Protein AF-A0A4Q3CVX7-F1 (afdb_monomer)

Mean predicted aligned error: 5.55 Å

Foldseek 3Di:
DDADEAEDAEDQDQDPVRDGDDDPVNVVVVVVCVVRPHYYDHDYPDDPVPDDDDDDDDDDDPRD

Secondary structure (DSSP, 8-state):
----EEEES------TTS-PPP-HHHHHHHHHHHHH--EEEE--S---TTSPP-SPP----TT-

pLDDT: mean 84.42, std 10.73, range [53.84, 94.31]

Radius of gyration: 12.85 Å; Cα contacts (8 Å, |Δi|>4): 63; chains: 1; bounding box: 33×25×34 Å

Sequence (64 aa):
MGRLIVVSNRVPLPDKNGAAPAGGLAVALQSALKERGGVWLGWSGKSTGEEEPGPLQSHKVGNI

Structure (mmCIF, N/CA/C/O backbone):
data_AF-A0A4Q3CVX7-F1
#
_entry.id   AF-A0A4Q3CVX7-F1
#
loop_
_atom_site.group_PDB
_atom_site.id
_atom_site.type_symbol
_atom_site.label_atom_id
_atom_site.label_alt_id
_atom_site.label_comp_id
_atom_site.label_asym_id
_atom_site.label_entity_id
_atom_site.label_seq_id
_atom_site.pdbx_PDB_ins_code
_atom_site.Cartn_x
_atom_site.Cartn_y
_atom_site.Cartn_z
_atom_site.occupancy
_atom_site.B_iso_or_equiv
_atom_site.auth_seq_id
_atom_site.auth_comp_id
_atom_site.auth_asym_id
_atom_site.auth_atom_id
_atom_site.pdbx_PDB_model_num
ATOM 1 N N . MET A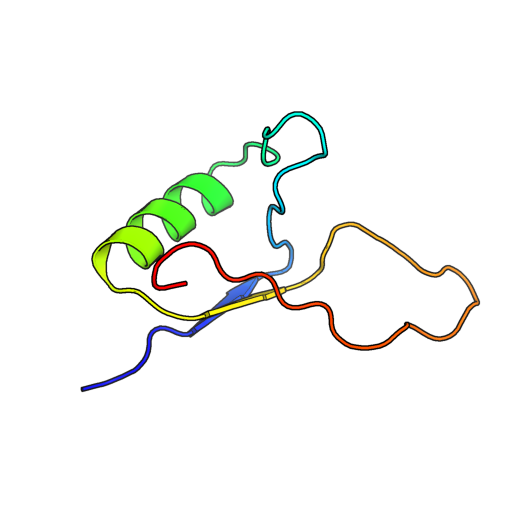 1 1 ? -19.082 -10.176 8.530 1.00 61.97 1 MET A N 1
ATOM 2 C CA . MET A 1 1 ? -17.782 -9.478 8.661 1.00 61.97 1 MET A CA 1
ATOM 3 C C . MET A 1 1 ? -17.099 -9.481 7.305 1.00 61.97 1 MET A C 1
ATOM 5 O O . MET A 1 1 ? -16.998 -10.548 6.716 1.00 61.97 1 MET A O 1
ATOM 9 N N . GLY A 1 2 ? -16.708 -8.315 6.788 1.00 85.06 2 GLY A N 1
ATOM 10 C CA . GLY A 1 2 ? -16.047 -8.183 5.484 1.00 85.06 2 GLY A CA 1
ATOM 11 C C . GLY A 1 2 ? -14.583 -7.773 5.638 1.00 85.06 2 GLY A C 1
ATOM 12 O O . GLY A 1 2 ? -14.242 -7.072 6.587 1.00 85.06 2 GLY A O 1
ATOM 13 N N . ARG A 1 3 ? -13.722 -8.209 4.712 1.00 90.06 3 ARG A N 1
ATOM 14 C CA . ARG A 1 3 ? -12.314 -7.792 4.647 1.00 90.06 3 ARG A CA 1
ATOM 15 C C . ARG A 1 3 ? -12.203 -6.492 3.851 1.00 90.06 3 ARG A C 1
ATOM 17 O O . ARG A 1 3 ? -12.704 -6.430 2.731 1.00 90.06 3 ARG A O 1
ATOM 24 N N . LEU A 1 4 ? -11.530 -5.483 4.403 1.00 92.75 4 LEU A N 1
ATOM 25 C CA . LEU A 1 4 ? -11.188 -4.267 3.665 1.00 92.75 4 LEU A CA 1
ATOM 26 C C . LEU A 1 4 ? -10.080 -4.588 2.653 1.00 92.75 4 LEU A C 1
ATOM 28 O O . LEU A 1 4 ? -9.003 -5.048 3.033 1.00 92.75 4 LEU A O 1
ATOM 32 N N . ILE A 1 5 ? -10.358 -4.367 1.368 1.00 94.06 5 ILE A N 1
ATOM 33 C CA . ILE A 1 5 ? -9.386 -4.511 0.281 1.00 94.06 5 ILE A CA 1
ATOM 34 C C . ILE A 1 5 ? -9.303 -3.172 -0.438 1.00 94.06 5 ILE A C 1
ATOM 36 O O . ILE A 1 5 ? -10.291 -2.695 -0.992 1.00 94.06 5 ILE A O 1
ATOM 40 N N . VAL A 1 6 ? -8.123 -2.567 -0.411 1.00 93.06 6 VAL A N 1
ATOM 41 C CA . VAL A 1 6 ? -7.831 -1.302 -1.079 1.00 93.06 6 VAL A CA 1
ATOM 42 C C . VAL A 1 6 ? -7.046 -1.603 -2.348 1.00 93.06 6 VAL A C 1
ATOM 44 O O . VAL A 1 6 ? -6.030 -2.292 -2.289 1.00 93.06 6 VAL A O 1
ATOM 47 N N . VAL A 1 7 ? -7.499 -1.082 -3.487 1.00 94.31 7 VAL A N 1
ATOM 48 C CA . VAL A 1 7 ? -6.791 -1.179 -4.770 1.00 94.31 7 VAL A CA 1
ATOM 49 C C . VAL A 1 7 ? -6.495 0.232 -5.258 1.00 94.31 7 VAL A C 1
ATOM 51 O O . VAL A 1 7 ? -7.413 1.031 -5.434 1.00 94.31 7 VAL A O 1
ATOM 54 N N . SER A 1 8 ? -5.220 0.563 -5.450 1.00 91.50 8 SER A N 1
ATOM 55 C CA . SER A 1 8 ? -4.796 1.888 -5.912 1.00 91.50 8 SER A CA 1
ATOM 56 C C . SER A 1 8 ? -3.674 1.794 -6.941 1.00 91.50 8 SER A C 1
ATOM 58 O O . SER A 1 8 ? -2.982 0.787 -7.067 1.00 91.50 8 SER A O 1
ATOM 60 N N . ASN A 1 9 ? -3.435 2.894 -7.654 1.00 91.00 9 ASN A N 1
ATOM 61 C CA . ASN A 1 9 ? -2.323 2.975 -8.597 1.00 91.00 9 ASN A CA 1
ATOM 62 C C . ASN A 1 9 ? -0.937 2.954 -7.919 1.00 91.00 9 ASN A C 1
ATOM 64 O O . ASN A 1 9 ? 0.061 2.770 -8.597 1.00 91.00 9 ASN A O 1
ATOM 68 N N . ARG A 1 10 ? -0.828 3.183 -6.604 1.00 86.38 10 ARG A N 1
ATOM 69 C CA . ARG A 1 10 ? 0.455 3.194 -5.878 1.00 86.38 10 ARG A CA 1
ATOM 70 C C . ARG A 1 10 ? 0.298 2.616 -4.480 1.00 86.38 10 ARG A C 1
ATOM 72 O O . ARG A 1 10 ? -0.588 3.058 -3.746 1.00 86.38 10 ARG A O 1
ATOM 79 N N . VAL A 1 11 ? 1.208 1.718 -4.104 1.00 87.69 11 VAL A N 1
ATOM 80 C CA . VAL A 1 11 ? 1.393 1.275 -2.715 1.00 87.69 11 VAL A CA 1
ATOM 81 C C . VAL A 1 11 ? 2.699 1.874 -2.192 1.00 87.69 11 VAL A C 1
ATOM 83 O O . VAL A 1 11 ? 3.761 1.572 -2.742 1.00 87.69 11 VAL A O 1
ATOM 86 N N . PRO A 1 12 ? 2.653 2.743 -1.168 1.00 78.31 12 PRO A N 1
ATOM 87 C CA . PRO A 1 12 ? 3.842 3.362 -0.602 1.00 78.31 12 PRO A CA 1
ATOM 88 C C . PRO A 1 12 ? 4.567 2.327 0.264 1.00 78.31 12 PRO A C 1
ATOM 90 O O . PRO A 1 12 ? 4.254 2.132 1.437 1.00 78.31 12 PRO A O 1
ATOM 93 N N . LEU A 1 13 ? 5.518 1.618 -0.334 1.00 73.81 13 LEU A N 1
ATOM 94 C CA . LEU A 1 13 ? 6.396 0.728 0.415 1.00 73.81 13 LEU A CA 1
ATOM 95 C C . LEU A 1 13 ? 7.441 1.577 1.159 1.00 73.81 13 LEU A C 1
ATOM 97 O O . LEU A 1 13 ? 7.961 2.525 0.563 1.00 73.81 13 LEU A O 1
ATOM 101 N N . PRO A 1 14 ? 7.747 1.276 2.434 1.00 66.81 14 PRO A N 1
ATOM 102 C CA . PRO A 1 14 ? 8.842 1.939 3.129 1.00 66.81 14 PRO A CA 1
ATOM 103 C C . PRO A 1 14 ? 10.147 1.695 2.365 1.00 66.81 14 PRO A C 1
ATOM 105 O O . PRO A 1 14 ? 10.446 0.565 1.967 1.00 66.81 14 PRO A O 1
ATOM 108 N N . ASP A 1 15 ? 10.902 2.764 2.119 1.00 64.81 15 ASP A N 1
ATOM 109 C CA . ASP A 1 15 ? 12.235 2.658 1.539 1.00 64.81 15 ASP A CA 1
ATOM 110 C C . ASP A 1 15 ? 13.232 2.038 2.542 1.00 64.81 15 ASP A C 1
ATOM 112 O O . ASP A 1 15 ? 12.901 1.727 3.689 1.00 64.81 15 ASP A O 1
ATOM 116 N N . LYS A 1 16 ? 14.486 1.843 2.116 1.00 53.84 16 LYS A N 1
ATOM 117 C CA . LYS A 1 16 ? 15.550 1.292 2.978 1.00 53.84 16 LYS A CA 1
ATOM 118 C C . LYS A 1 16 ? 15.845 2.156 4.217 1.00 53.84 16 LYS A C 1
ATOM 120 O O . LYS A 1 16 ? 16.465 1.657 5.149 1.00 53.84 16 LYS A O 1
ATOM 125 N N . ASN A 1 17 ? 15.388 3.408 4.232 1.00 59.53 17 ASN A N 1
ATOM 126 C CA . ASN A 1 17 ? 15.525 4.351 5.338 1.00 59.53 17 ASN A CA 1
ATOM 127 C C . ASN A 1 17 ? 14.243 4.433 6.191 1.00 59.53 17 ASN A C 1
ATOM 129 O O . ASN A 1 17 ? 14.153 5.264 7.092 1.00 59.53 17 ASN A O 1
ATOM 133 N N . GLY A 1 18 ? 13.251 3.573 5.926 1.00 58.31 18 GLY A N 1
ATOM 134 C CA . GLY A 1 18 ? 11.984 3.512 6.651 1.00 58.31 18 GLY A CA 1
ATOM 135 C C . GLY A 1 18 ? 10.969 4.589 6.256 1.00 58.31 18 GLY A C 1
ATOM 136 O O . GLY A 1 18 ? 9.889 4.638 6.845 1.00 58.31 18 GLY A O 1
ATOM 137 N N . ALA A 1 19 ? 11.268 5.431 5.264 1.00 57.12 19 ALA A N 1
ATOM 138 C CA . ALA A 1 19 ? 10.369 6.476 4.800 1.00 57.12 19 ALA A CA 1
ATOM 139 C C . ALA A 1 19 ? 9.495 5.946 3.655 1.00 57.12 19 ALA A C 1
ATOM 141 O O . ALA A 1 19 ? 9.969 5.598 2.574 1.00 57.12 19 ALA A O 1
ATOM 142 N N . ALA A 1 20 ? 8.187 5.870 3.889 1.00 63.09 20 ALA A N 1
ATOM 143 C CA . ALA A 1 20 ? 7.222 5.636 2.822 1.00 63.09 20 ALA A CA 1
ATOM 144 C C . ALA A 1 20 ? 6.968 6.968 2.081 1.00 63.09 20 ALA A C 1
ATOM 146 O O . ALA A 1 20 ? 6.806 7.993 2.750 1.00 63.09 20 ALA A O 1
ATOM 147 N N . PRO A 1 21 ? 6.907 6.994 0.735 1.00 63.91 21 PRO A N 1
ATOM 148 C CA . PRO A 1 21 ? 6.630 8.219 -0.013 1.00 63.91 21 PRO A CA 1
ATOM 149 C C . PRO A 1 21 ? 5.335 8.886 0.471 1.00 63.91 21 PRO A C 1
ATOM 151 O O . PRO A 1 21 ? 4.264 8.275 0.449 1.00 63.91 21 PRO A O 1
ATOM 154 N N . ALA A 1 22 ? 5.433 10.136 0.925 1.00 64.44 22 ALA A N 1
ATOM 155 C CA . ALA A 1 22 ? 4.298 10.871 1.468 1.00 64.44 22 ALA A CA 1
ATOM 156 C C . ALA A 1 22 ? 3.385 11.395 0.345 1.00 64.44 22 ALA A C 1
ATOM 158 O O . ALA A 1 22 ? 3.832 12.059 -0.587 1.00 64.44 22 ALA A O 1
ATOM 159 N N . GLY A 1 23 ? 2.084 11.121 0.459 1.00 78.12 23 GLY A N 1
ATOM 160 C CA . GLY A 1 23 ? 1.032 11.661 -0.404 1.00 78.12 23 GLY A CA 1
ATOM 161 C C . GLY A 1 23 ?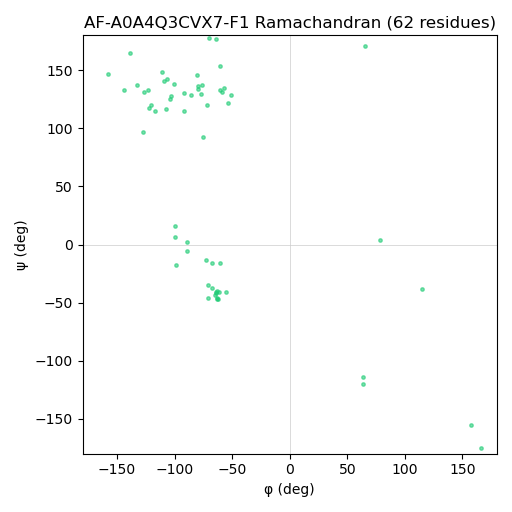 -0.319 11.598 0.308 1.00 78.12 23 GLY A C 1
ATOM 162 O O . GLY A 1 23 ? -0.555 10.678 1.090 1.00 78.12 23 GLY A O 1
ATOM 163 N N . GLY A 1 24 ? -1.213 12.560 0.059 1.00 84.31 24 GLY A N 1
ATOM 164 C CA . GLY A 1 24 ? -2.468 12.692 0.821 1.00 84.31 24 GLY A CA 1
ATOM 165 C C . GLY A 1 24 ? -3.335 11.426 0.816 1.00 84.31 24 GLY A C 1
ATOM 166 O O . GLY A 1 24 ? -3.827 11.003 1.860 1.00 84.31 24 GLY A O 1
ATOM 167 N N . LEU A 1 25 ? -3.436 10.756 -0.339 1.00 85.19 25 LEU A N 1
ATOM 168 C CA . LEU A 1 25 ? -4.145 9.479 -0.465 1.00 85.19 25 LEU A CA 1
ATOM 169 C C . LEU A 1 25 ? -3.488 8.369 0.367 1.00 85.19 25 LEU A C 1
ATOM 171 O O . LEU A 1 25 ? -4.177 7.589 1.018 1.00 85.19 25 LEU A O 1
ATOM 175 N N . ALA A 1 26 ? -2.156 8.306 0.356 1.00 85.38 26 ALA A N 1
ATOM 176 C CA . ALA A 1 26 ? -1.419 7.272 1.061 1.00 85.38 26 ALA A CA 1
ATOM 177 C C . ALA A 1 26 ? -1.600 7.368 2.579 1.00 85.38 26 ALA A C 1
ATOM 179 O O . ALA A 1 26 ? -1.856 6.362 3.239 1.00 85.38 26 ALA A O 1
ATOM 180 N N . VAL A 1 27 ? -1.529 8.589 3.110 1.00 85.81 27 VAL A N 1
ATOM 181 C CA . VAL A 1 27 ? -1.742 8.873 4.533 1.00 85.81 27 VAL A CA 1
ATOM 182 C C . VAL A 1 27 ? -3.172 8.519 4.951 1.00 85.81 27 VAL A C 1
ATOM 184 O O . VAL A 1 27 ? -3.366 7.844 5.961 1.00 85.81 27 VAL A O 1
ATOM 187 N N . ALA A 1 28 ? -4.173 8.912 4.157 1.00 87.19 28 ALA A N 1
ATOM 188 C CA . ALA A 1 28 ? -5.575 8.628 4.460 1.00 87.19 28 ALA A CA 1
ATOM 189 C C . ALA A 1 28 ? -5.878 7.118 4.482 1.00 87.19 28 ALA A C 1
ATOM 191 O O . ALA A 1 28 ? -6.486 6.616 5.430 1.00 87.19 28 ALA A O 1
ATOM 192 N N . LEU A 1 29 ? -5.413 6.379 3.467 1.00 89.00 29 LEU A N 1
ATOM 193 C CA . LEU A 1 29 ? -5.619 4.931 3.373 1.00 89.00 29 LEU A CA 1
ATOM 194 C C . LEU A 1 29 ? -4.867 4.168 4.467 1.00 89.00 29 LEU A C 1
ATOM 196 O O . LEU A 1 29 ? -5.406 3.208 5.015 1.00 89.00 29 LEU A O 1
ATOM 200 N N . GLN A 1 30 ? -3.660 4.609 4.831 1.00 86.56 30 GLN A N 1
ATOM 201 C CA . GLN A 1 30 ? -2.901 3.995 5.917 1.00 86.56 30 GLN A CA 1
ATOM 202 C C . GLN A 1 30 ? -3.642 4.103 7.256 1.00 86.56 30 GLN A C 1
ATOM 204 O O . GLN A 1 30 ? -3.672 3.128 8.004 1.00 86.56 30 GLN A O 1
ATOM 209 N N . SER A 1 31 ? -4.266 5.246 7.554 1.00 87.25 31 SER A N 1
ATOM 210 C CA . SER A 1 31 ? -5.076 5.414 8.767 1.00 87.25 31 SER A CA 1
ATOM 211 C C . SER A 1 31 ? -6.276 4.462 8.793 1.00 87.25 31 SER A C 1
ATOM 213 O O . SER A 1 31 ? -6.472 3.758 9.782 1.00 87.25 31 SER A O 1
ATOM 215 N N . ALA A 1 32 ? -7.022 4.358 7.687 1.00 89.69 32 ALA A N 1
ATOM 216 C CA . ALA A 1 32 ? -8.173 3.456 7.589 1.00 89.69 32 ALA A CA 1
ATOM 217 C C . ALA A 1 32 ? -7.783 1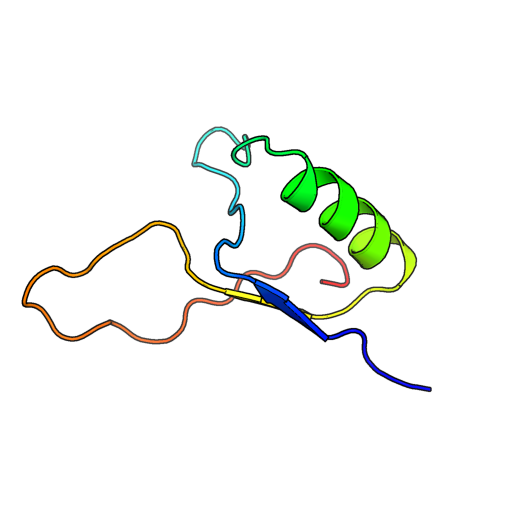.969 7.711 1.00 89.69 32 ALA A C 1
ATOM 219 O O . ALA A 1 32 ? -8.466 1.189 8.377 1.00 89.69 32 ALA A O 1
ATOM 220 N N . LEU A 1 33 ? -6.667 1.575 7.088 1.00 90.44 33 LEU A N 1
ATOM 221 C CA . LEU A 1 33 ? -6.148 0.209 7.153 1.00 90.44 33 LEU A CA 1
ATOM 222 C C . LEU A 1 33 ? -5.580 -0.132 8.536 1.00 90.44 33 LEU A C 1
ATOM 224 O O . LEU A 1 33 ? -5.752 -1.260 8.983 1.00 90.44 33 LEU A O 1
ATOM 228 N N . LYS A 1 34 ? -4.956 0.819 9.244 1.00 87.25 34 LYS A N 1
ATOM 229 C CA . LYS A 1 34 ? -4.495 0.606 10.628 1.00 87.25 34 LYS A CA 1
ATOM 230 C C . LYS A 1 34 ? -5.659 0.328 11.580 1.00 87.25 34 LYS A C 1
ATOM 232 O O . LYS A 1 34 ? -5.536 -0.533 12.444 1.00 87.25 34 LYS A O 1
ATOM 237 N N . GLU A 1 35 ? -6.780 1.027 11.409 1.00 89.44 35 GLU A N 1
ATOM 238 C CA . GLU A 1 35 ? -7.971 0.857 12.250 1.00 89.44 35 GLU A CA 1
ATOM 239 C C . GLU A 1 35 ? -8.683 -0.480 11.995 1.00 89.44 35 GLU A C 1
ATOM 241 O O . GLU A 1 35 ? -9.047 -1.183 12.935 1.00 89.44 35 GLU A O 1
ATOM 246 N N . ARG A 1 36 ? -8.880 -0.852 10.723 1.00 90.69 36 ARG A N 1
ATOM 247 C CA . ARG A 1 36 ? -9.709 -2.015 10.351 1.00 90.69 36 ARG A CA 1
ATOM 248 C C . ARG A 1 36 ? -8.923 -3.291 10.042 1.00 90.69 36 ARG A C 1
ATOM 250 O O . ARG A 1 36 ? -9.515 -4.369 10.025 1.00 90.69 36 ARG A O 1
ATOM 257 N N . GLY A 1 37 ? -7.622 -3.184 9.781 1.00 90.50 37 GLY A N 1
ATOM 258 C CA . GLY A 1 37 ? -6.851 -4.218 9.088 1.00 90.50 37 GLY A CA 1
ATOM 259 C C . GLY A 1 37 ? -7.311 -4.390 7.638 1.00 90.50 37 GLY A C 1
ATOM 260 O O . GLY A 1 37 ? -8.327 -3.829 7.215 1.00 90.50 37 GLY A O 1
ATOM 261 N N . GLY A 1 38 ? -6.581 -5.168 6.843 1.00 93.75 38 GLY A N 1
ATOM 262 C CA . GLY A 1 38 ? -6.994 -5.411 5.463 1.00 93.75 38 GLY A CA 1
ATOM 263 C C . GLY A 1 38 ? -5.867 -5.823 4.540 1.00 93.75 38 GLY A C 1
ATOM 264 O O . GLY A 1 38 ? -4.877 -6.388 4.974 1.00 93.75 38 GLY A O 1
ATOM 265 N N . VAL A 1 39 ? -6.058 -5.565 3.249 1.00 93.56 39 VAL A N 1
ATOM 266 C CA . VAL A 1 39 ? -5.037 -5.758 2.214 1.00 93.56 39 VAL A CA 1
ATOM 267 C C . VAL A 1 39 ? -4.999 -4.510 1.347 1.00 93.56 39 VAL A C 1
ATOM 269 O O . VAL A 1 39 ? -6.049 -3.996 0.957 1.00 93.56 39 VAL A O 1
ATOM 272 N N . TRP A 1 40 ? -3.797 -4.053 1.006 1.00 92.94 40 TRP A N 1
ATOM 273 C CA . TRP A 1 40 ? -3.597 -2.972 0.048 1.00 92.94 40 TRP A CA 1
ATOM 274 C C . TRP A 1 40 ? -2.817 -3.470 -1.168 1.00 92.94 40 TRP A C 1
ATOM 276 O O . TRP A 1 40 ? -1.655 -3.853 -1.070 1.00 92.94 40 TRP A O 1
ATOM 286 N N . LEU A 1 41 ? -3.480 -3.462 -2.321 1.00 93.62 41 LEU A N 1
ATOM 287 C CA . LEU A 1 41 ? -2.942 -3.858 -3.615 1.00 93.62 41 LEU A CA 1
ATOM 288 C C . LEU A 1 41 ? -2.700 -2.631 -4.495 1.00 93.62 41 LEU A C 1
ATOM 290 O O . LEU A 1 41 ? -3.496 -1.691 -4.522 1.00 93.62 41 LEU A O 1
ATOM 294 N N . GLY A 1 42 ? -1.620 -2.667 -5.265 1.00 92.19 42 GLY A N 1
ATOM 295 C CA . GLY A 1 42 ? -1.315 -1.628 -6.237 1.00 92.19 42 GLY A CA 1
ATOM 296 C C . GLY A 1 42 ? 0.112 -1.716 -6.749 1.00 92.19 42 GLY A C 1
ATOM 297 O O . GLY A 1 42 ? 0.856 -2.643 -6.426 1.00 92.19 42 GLY A O 1
ATOM 298 N N . TRP A 1 43 ? 0.500 -0.741 -7.565 1.00 90.62 43 TRP A N 1
ATOM 299 C CA . TRP A 1 43 ? 1.812 -0.742 -8.201 1.00 90.62 43 TRP A CA 1
ATOM 300 C C . TRP A 1 43 ? 2.913 -0.255 -7.247 1.00 90.62 43 TRP A C 1
ATOM 302 O O . TRP A 1 43 ? 2.785 0.768 -6.569 1.00 90.62 43 TRP A O 1
ATOM 312 N N . SER A 1 44 ? 4.021 -0.996 -7.223 1.00 85.56 44 SER A N 1
ATOM 313 C CA . SER A 1 44 ? 5.122 -0.854 -6.263 1.00 85.56 44 SER A CA 1
ATOM 314 C C . SER A 1 44 ? 6.007 0.379 -6.446 1.00 85.56 44 SER A C 1
ATOM 316 O O . SER A 1 44 ? 6.832 0.651 -5.580 1.00 85.56 44 SER A O 1
ATOM 318 N N . GLY A 1 45 ? 5.926 1.086 -7.577 1.00 86.56 45 GLY A N 1
ATOM 319 C CA . GLY A 1 45 ? 6.975 2.056 -7.929 1.00 86.56 45 GLY A CA 1
ATOM 320 C C . GLY A 1 45 ? 7.751 1.675 -9.176 1.00 86.56 45 GLY A C 1
ATOM 321 O O . GLY A 1 45 ? 8.118 2.539 -9.965 1.00 86.56 45 GLY A O 1
ATOM 322 N N . LYS A 1 46 ? 8.007 0.374 -9.317 1.00 86.44 46 LYS A N 1
ATOM 323 C CA . LYS A 1 46 ? 9.092 -0.169 -10.135 1.00 86.44 46 LYS A CA 1
ATOM 324 C C . LYS A 1 46 ? 8.574 -0.655 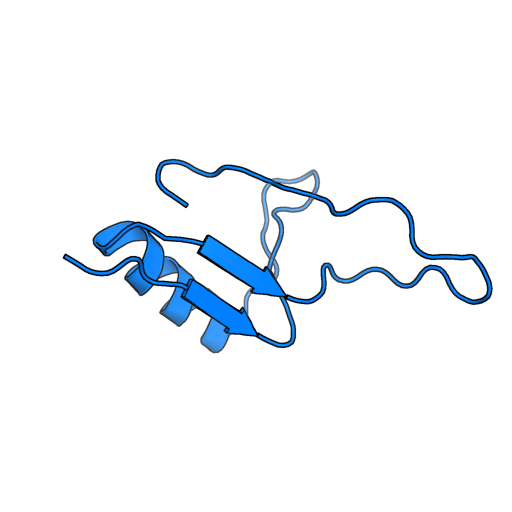-11.486 1.00 86.44 46 LYS A C 1
ATOM 326 O O . LYS A 1 46 ? 7.516 -1.276 -11.540 1.00 86.44 46 LYS A O 1
ATOM 331 N N . SER A 1 47 ? 9.319 -0.372 -12.550 1.00 89.44 47 SER A N 1
ATOM 332 C CA . SER A 1 47 ? 9.088 -0.911 -13.894 1.00 89.44 47 SER A CA 1
ATOM 333 C C . SER A 1 47 ? 10.195 -1.907 -14.225 1.00 89.44 47 SER A C 1
ATOM 335 O O . SER A 1 47 ? 11.346 -1.657 -13.868 1.00 89.44 47 SER A O 1
ATOM 337 N N . THR A 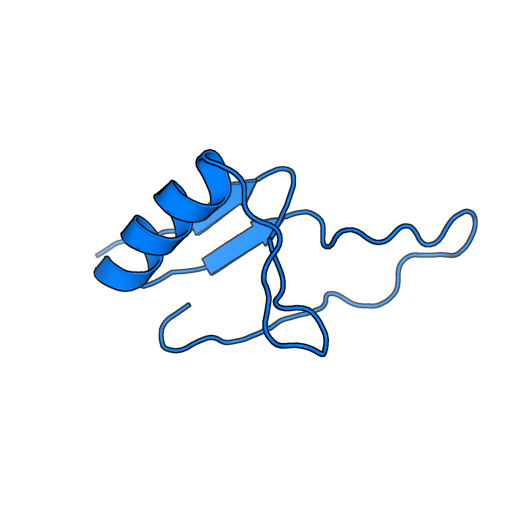1 48 ? 9.849 -3.008 -14.889 1.00 91.69 48 THR A N 1
ATOM 338 C CA . THR A 1 48 ? 10.808 -3.978 -15.444 1.00 91.69 48 THR A CA 1
ATOM 339 C C . THR A 1 48 ? 11.236 -3.626 -16.872 1.00 91.69 48 THR A C 1
ATOM 341 O O . THR A 1 48 ? 12.037 -4.334 -17.468 1.00 91.69 48 THR A O 1
ATOM 344 N N . GLY A 1 49 ? 10.761 -2.502 -17.426 1.00 91.81 49 GLY A N 1
ATOM 345 C CA . GLY A 1 49 ? 11.093 -2.102 -18.793 1.00 91.81 49 GLY A CA 1
ATOM 346 C C . GLY A 1 49 ? 10.552 -3.113 -19.803 1.00 91.81 49 GLY A C 1
ATOM 347 O O . GLY A 1 49 ? 9.343 -3.319 -19.860 1.00 91.81 49 GLY A O 1
ATOM 348 N N . GLU A 1 50 ? 11.448 -3.717 -20.582 1.00 93.31 50 GLU A N 1
ATOM 349 C CA . GLU A 1 50 ? 11.126 -4.770 -21.559 1.00 93.31 50 GLU A CA 1
ATOM 350 C C . GLU A 1 50 ? 11.185 -6.186 -20.959 1.00 93.31 50 GLU A C 1
ATOM 352 O O . GLU A 1 50 ? 10.836 -7.154 -21.630 1.00 93.31 50 GLU A O 1
ATOM 357 N N . GLU A 1 51 ? 11.616 -6.330 -19.703 1.00 93.75 51 GLU A N 1
ATOM 358 C CA . GLU A 1 51 ? 11.668 -7.625 -19.027 1.00 93.75 51 GLU A CA 1
ATOM 359 C C . GLU A 1 51 ? 10.290 -8.026 -18.483 1.00 93.75 51 GLU A C 1
ATOM 361 O O . GLU A 1 51 ? 9.513 -7.191 -17.999 1.00 93.75 51 GLU A O 1
ATOM 366 N N . GLU A 1 52 ? 10.015 -9.331 -18.496 1.00 91.75 52 GLU A N 1
ATOM 367 C CA . GLU A 1 52 ? 8.826 -9.901 -17.864 1.00 91.75 52 GLU A CA 1
ATOM 368 C C . GLU A 1 52 ? 8.785 -9.544 -16.365 1.00 9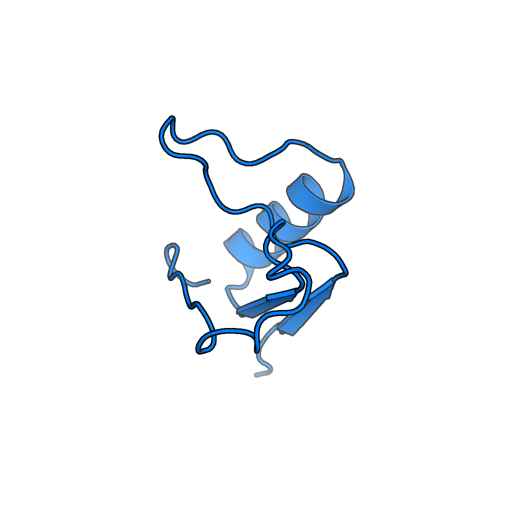1.75 52 GLU A C 1
ATOM 370 O O . GLU A 1 52 ? 9.799 -9.665 -15.663 1.00 91.75 52 GLU A O 1
ATOM 375 N N . PRO A 1 53 ? 7.628 -9.109 -15.833 1.00 89.44 53 PRO A N 1
ATOM 376 C CA . PRO A 1 53 ? 7.504 -8.806 -14.420 1.00 89.44 53 PRO A CA 1
ATOM 377 C C . PRO A 1 53 ? 7.782 -10.050 -13.571 1.00 89.44 53 PRO A C 1
ATOM 379 O O . PRO A 1 53 ? 7.240 -11.131 -13.798 1.00 89.44 53 PRO A O 1
ATOM 382 N N . GLY A 1 54 ? 8.616 -9.874 -12.545 1.00 88.31 54 GLY A N 1
ATOM 383 C CA . GLY A 1 54 ? 8.872 -10.910 -11.549 1.00 88.31 54 GLY A CA 1
ATOM 384 C C . GLY A 1 54 ? 7.622 -11.281 -10.732 1.00 88.31 54 GLY A C 1
ATOM 385 O O . GLY A 1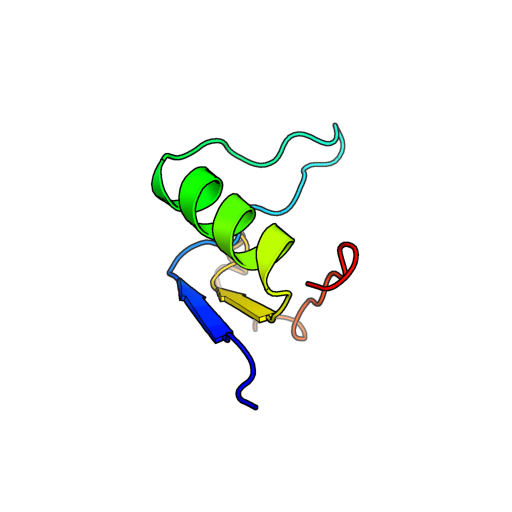 54 ? 6.560 -10.665 -10.866 1.00 88.31 54 GLY A O 1
ATOM 386 N N . PRO A 1 55 ? 7.733 -12.268 -9.828 1.00 91.88 55 PRO A N 1
ATOM 387 C CA . PRO A 1 55 ? 6.608 -12.708 -9.011 1.00 91.88 55 PRO A CA 1
ATOM 388 C C . PRO A 1 55 ? 6.056 -11.578 -8.128 1.00 91.88 55 PRO A C 1
ATOM 390 O O . PRO A 1 55 ? 6.781 -10.657 -7.727 1.00 91.88 55 PRO A O 1
ATOM 393 N N . LEU A 1 56 ? 4.768 -11.696 -7.781 1.00 89.62 56 LEU A N 1
ATOM 394 C CA . LEU A 1 56 ? 4.072 -10.778 -6.878 1.00 89.62 56 LEU A CA 1
ATOM 395 C C . LEU A 1 56 ? 4.869 -10.583 -5.582 1.00 89.62 56 LEU A C 1
ATOM 397 O O . LEU A 1 56 ? 5.230 -11.543 -4.904 1.00 89.62 56 LEU A O 1
ATOM 401 N N . GLN A 1 57 ? 5.093 -9.323 -5.219 1.00 89.62 57 GLN A N 1
ATOM 402 C CA . GLN A 1 57 ? 5.736 -8.952 -3.962 1.00 89.62 57 GLN A CA 1
ATOM 403 C C . GLN A 1 57 ? 4.670 -8.724 -2.889 1.00 89.62 57 GLN A C 1
ATOM 405 O O . GLN A 1 57 ? 3.719 -7.973 -3.106 1.00 89.62 57 GLN A O 1
ATOM 410 N N . SER A 1 58 ? 4.845 -9.339 -1.721 1.00 90.81 58 SER A N 1
ATOM 411 C CA . SER A 1 58 ? 3.954 -9.175 -0.570 1.00 90.81 58 SER A CA 1
ATOM 412 C C . SER A 1 58 ? 4.728 -8.691 0.649 1.00 90.81 58 SER A C 1
ATOM 414 O O . SER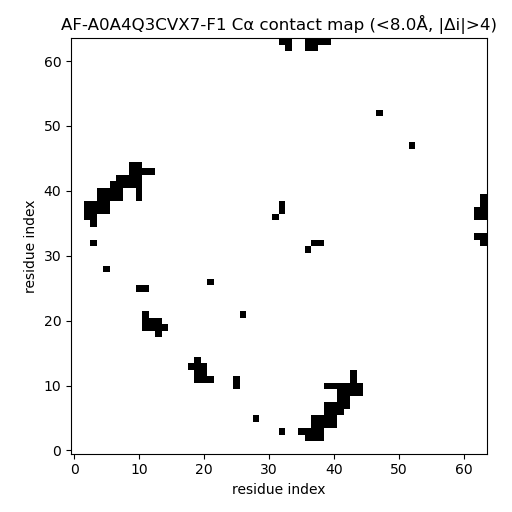 A 1 58 ? 5.756 -9.269 1.000 1.00 90.81 58 SER A O 1
ATOM 416 N N . HIS A 1 59 ? 4.197 -7.680 1.332 1.00 88.75 59 HIS A N 1
ATOM 417 C CA . HIS A 1 59 ? 4.746 -7.157 2.579 1.00 88.75 59 HIS A CA 1
ATOM 418 C C . HIS A 1 59 ? 3.645 -7.141 3.635 1.00 88.75 59 HIS A C 1
ATOM 420 O O . HIS A 1 59 ? 2.557 -6.646 3.359 1.00 88.75 59 HIS A O 1
ATOM 426 N N . LYS A 1 60 ? 3.933 -7.671 4.828 1.00 88.44 60 LYS A N 1
ATOM 427 C CA . LYS A 1 60 ? 3.003 -7.665 5.962 1.00 88.44 60 LYS A CA 1
ATOM 428 C C . LYS A 1 60 ? 3.429 -6.612 6.974 1.00 88.44 60 LYS A C 1
ATOM 430 O O . LYS A 1 60 ? 4.559 -6.652 7.461 1.00 88.44 60 LYS A O 1
ATOM 435 N N . VAL A 1 61 ? 2.521 -5.705 7.312 1.00 85.12 61 VAL A N 1
ATOM 436 C CA . VAL A 1 61 ? 2.744 -4.640 8.294 1.00 85.12 61 VAL A CA 1
ATOM 437 C C . VAL A 1 61 ? 1.619 -4.692 9.321 1.00 85.12 61 VAL A C 1
ATOM 439 O O . VAL A 1 61 ? 0.529 -4.166 9.115 1.00 85.12 61 VAL A O 1
ATOM 442 N N . GLY A 1 62 ? 1.883 -5.347 10.453 1.00 87.25 62 GLY A N 1
ATOM 443 C CA . GLY A 1 62 ? 0.872 -5.563 11.487 1.00 87.25 62 GLY A CA 1
ATOM 444 C C . GLY A 1 62 ? -0.282 -6.440 10.985 1.00 87.25 62 GLY A C 1
ATOM 445 O O . GLY A 1 62 ? -0.089 -7.628 10.712 1.00 87.25 62 GLY A O 1
ATOM 446 N N . ASN A 1 63 ? -1.478 -5.853 10.899 1.00 83.25 63 ASN A N 1
ATOM 447 C CA . ASN A 1 63 ? -2.726 -6.474 10.435 1.00 83.25 63 ASN A CA 1
ATOM 448 C C . ASN A 1 63 ? -3.086 -6.129 8.972 1.00 83.25 63 ASN A C 1
ATOM 450 O O . ASN A 1 63 ? -4.239 -6.324 8.571 1.00 83.25 63 ASN A O 1
ATOM 454 N N . ILE A 1 64 ? -2.118 -5.610 8.20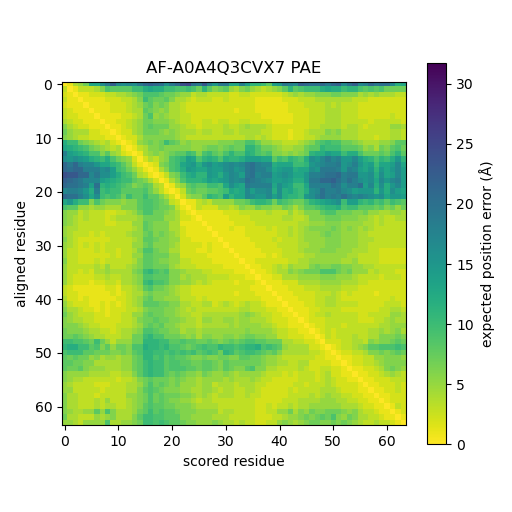9 1.00 84.62 64 ILE A N 1
ATOM 455 C CA . ILE A 1 64 ? -2.225 -5.206 6.799 1.00 84.62 64 ILE A CA 1
ATOM 456 C C . ILE A 1 64 ? -1.239 -6.018 5.956 1.00 84.62 64 ILE A C 1
ATOM 458 O O . ILE A 1 64 ? -0.107 -6.256 6.448 1.00 84.62 64 ILE A O 1
#

Solvent-accessible surface area (backbone atoms only — not comparable to full-atom values): 4257 Å² total; per-residue (Å²): 142,83,82,51,72,46,78,44,84,61,42,68,59,59,44,101,84,66,56,44,70,86,45,76,67,55,56,56,51,49,55,54,36,69,73,69,27,38,47,82,46,51,41,72,84,78,81,59,81,92,49,82,76,73,81,90,85,84,79,80,60,92,65,52